Protein AF-A0A1R0W5U1-F1 (afdb_monomer_lite)

Foldseek 3Di:
DDDPVVVVLVVQLVVLQVVCAASPPRHHHPDNHPPVVVVVVVVVLVVLQVVLVVVQAASPPRDDDPDDPNPNCPPCCCPVVAPQEADDDDPDDDWDQVQLRVLCRVVSHYLVRLCVQLVHDSVVVVCVTHVVDDDDPSSLVSSCVVSVHDSCRRRVDPDDD

pLDDT: mean 81.08, std 17.07, range [35.72, 97.88]

Radius of gyration: 20.88 Å; chains: 1; bounding box: 53×35×44 Å

Structure (mmCIF, N/CA/C/O backbone):
data_AF-A0A1R0W5U1-F1
#
_entry.id   AF-A0A1R0W5U1-F1
#
loop_
_atom_site.group_PDB
_atom_site.id
_atom_site.type_symbol
_atom_site.label_atom_id
_atom_site.label_alt_id
_atom_site.label_comp_id
_atom_site.label_asym_id
_atom_site.label_entity_id
_atom_site.label_seq_id
_atom_site.pdbx_PDB_ins_code
_atom_site.Cartn_x
_atom_site.Cartn_y
_atom_site.Cartn_z
_atom_site.occupancy
_atom_site.B_iso_or_equiv
_atom_site.auth_seq_id
_atom_site.auth_comp_id
_atom_site.auth_asym_id
_atom_site.auth_atom_id
_atom_site.pdbx_PDB_model_num
ATOM 1 N N . MET A 1 1 ? 7.989 14.814 -6.443 1.00 46.00 1 MET A N 1
ATOM 2 C CA . MET A 1 1 ? 9.060 14.400 -7.378 1.00 46.00 1 MET A CA 1
ATOM 3 C C . MET A 1 1 ? 9.926 13.331 -6.717 1.00 46.00 1 MET A C 1
ATOM 5 O O . MET A 1 1 ? 10.171 13.433 -5.520 1.00 46.00 1 MET A O 1
ATOM 9 N N . LYS A 1 2 ? 10.309 12.261 -7.431 1.00 51.50 2 LYS A N 1
ATOM 10 C CA . LYS A 1 2 ? 11.316 11.301 -6.930 1.00 51.50 2 LYS A CA 1
ATOM 11 C C . LYS A 1 2 ? 12.699 11.920 -7.146 1.00 51.50 2 LYS A C 1
ATOM 13 O O . LYS A 1 2 ? 12.883 12.565 -8.170 1.00 51.50 2 LYS A O 1
ATOM 18 N N . SER A 1 3 ? 13.629 11.750 -6.204 1.00 75.75 3 SER A N 1
ATOM 19 C CA . SER A 1 3 ? 14.997 12.262 -6.361 1.00 75.75 3 SER A CA 1
ATOM 20 C C . SER A 1 3 ? 15.676 11.629 -7.582 1.00 75.75 3 SER A C 1
ATOM 22 O O . SER A 1 3 ? 15.383 10.479 -7.929 1.00 75.75 3 SER A O 1
ATOM 24 N N . ASN A 1 4 ? 16.585 12.367 -8.223 1.00 81.38 4 ASN A N 1
ATOM 25 C CA . ASN A 1 4 ? 17.344 11.892 -9.387 1.00 81.38 4 ASN A CA 1
ATOM 26 C C . ASN A 1 4 ? 18.082 10.575 -9.088 1.00 81.38 4 ASN A C 1
ATOM 28 O O . ASN A 1 4 ? 18.077 9.655 -9.905 1.00 81.38 4 ASN A O 1
ATOM 32 N N . GLU A 1 5 ? 18.592 10.421 -7.867 1.00 8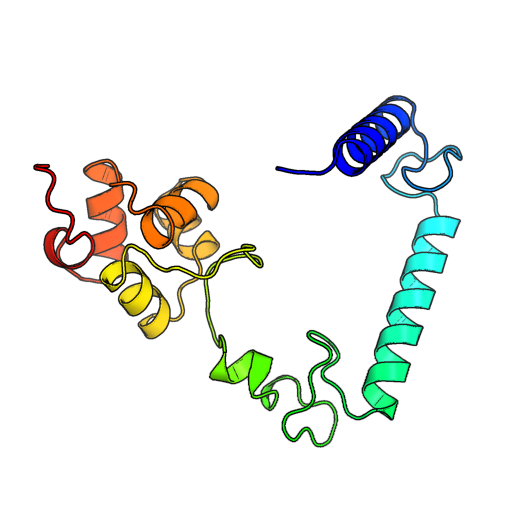1.81 5 GLU A N 1
ATOM 33 C CA . GLU A 1 5 ? 19.235 9.197 -7.379 1.00 81.81 5 GLU A CA 1
ATOM 34 C C . GLU A 1 5 ? 18.284 7.993 -7.331 1.00 81.81 5 GLU A C 1
ATOM 36 O O . GLU A 1 5 ? 18.642 6.885 -7.730 1.00 81.81 5 GLU A O 1
ATOM 41 N N . ALA A 1 6 ? 17.035 8.189 -6.895 1.00 79.88 6 ALA A N 1
ATOM 42 C CA . ALA A 1 6 ? 16.054 7.107 -6.848 1.00 79.88 6 ALA A CA 1
ATOM 43 C C . ALA A 1 6 ? 15.686 6.615 -8.258 1.00 79.88 6 ALA A C 1
ATOM 45 O O . ALA A 1 6 ? 15.414 5.427 -8.460 1.00 79.88 6 ALA A O 1
ATOM 46 N N . ILE A 1 7 ? 15.679 7.524 -9.237 1.00 87.00 7 ILE A N 1
ATOM 47 C CA . ILE A 1 7 ? 15.474 7.193 -10.649 1.00 87.00 7 ILE A CA 1
ATOM 48 C C . ILE A 1 7 ? 16.696 6.438 -11.188 1.00 87.00 7 ILE A C 1
ATOM 50 O O . ILE A 1 7 ? 16.520 5.388 -11.811 1.00 87.00 7 ILE A O 1
ATOM 54 N N . ALA A 1 8 ? 17.911 6.910 -10.896 1.00 92.00 8 ALA A N 1
ATOM 55 C CA . ALA A 1 8 ? 19.160 6.264 -11.300 1.00 92.00 8 ALA A CA 1
ATOM 56 C C . ALA A 1 8 ? 19.269 4.829 -10.755 1.00 92.00 8 ALA A C 1
ATOM 58 O O . ALA A 1 8 ? 19.463 3.887 -11.521 1.00 92.00 8 ALA A O 1
ATOM 59 N N . MET A 1 9 ? 19.008 4.623 -9.461 1.00 92.56 9 MET A N 1
ATOM 60 C CA . MET A 1 9 ? 19.036 3.293 -8.842 1.00 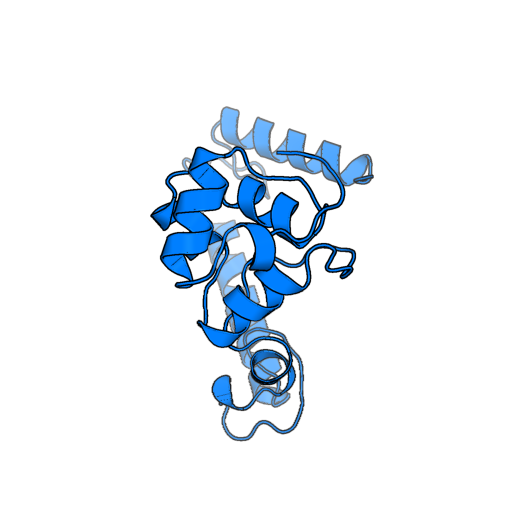92.56 9 MET A CA 1
ATOM 61 C C . MET A 1 9 ? 17.971 2.350 -9.404 1.00 92.56 9 MET A C 1
ATOM 63 O O . MET A 1 9 ? 18.206 1.146 -9.532 1.00 92.56 9 MET A O 1
ATOM 67 N N . LYS A 1 10 ? 16.791 2.871 -9.763 1.00 92.81 10 LYS A N 1
ATOM 68 C CA . LYS A 1 10 ? 15.761 2.068 -10.432 1.00 92.81 10 LYS A CA 1
ATOM 69 C C . LYS A 1 10 ? 16.241 1.607 -11.811 1.00 92.81 10 LYS A C 1
ATOM 71 O O . LYS A 1 10 ? 16.106 0.421 -12.108 1.00 92.81 10 LYS A O 1
ATOM 76 N N . LYS A 1 11 ? 16.808 2.515 -12.616 1.00 95.56 11 LYS A N 1
ATOM 77 C CA . LYS A 1 11 ? 17.365 2.192 -13.940 1.00 95.56 11 LYS A CA 1
ATOM 78 C C . LYS A 1 11 ? 18.499 1.169 -13.830 1.00 95.56 11 LYS A C 1
ATOM 80 O O . LYS A 1 11 ? 18.478 0.181 -14.553 1.00 95.56 11 LYS A O 1
ATOM 85 N N . LEU A 1 12 ? 19.404 1.332 -12.863 1.00 96.31 12 LEU A N 1
ATOM 86 C CA . LEU A 1 12 ? 20.497 0.389 -12.606 1.00 96.31 12 LEU A CA 1
ATOM 87 C C . LEU A 1 12 ? 19.985 -1.026 -12.297 1.00 96.31 12 LEU A C 1
ATOM 89 O O . LEU A 1 12 ? 20.447 -2.000 -12.881 1.00 96.31 12 LEU A O 1
ATOM 93 N N . ARG A 1 13 ? 18.982 -1.160 -11.421 1.00 96.06 13 ARG A N 1
ATOM 94 C CA . ARG A 1 13 ? 18.384 -2.470 -11.103 1.00 96.06 13 ARG A CA 1
ATOM 95 C C . ARG A 1 13 ? 17.693 -3.103 -12.311 1.00 96.06 13 ARG A C 1
ATOM 97 O O . ARG A 1 13 ? 17.726 -4.318 -12.457 1.00 96.06 13 ARG A O 1
ATOM 104 N N . GLN A 1 14 ? 17.056 -2.294 -13.160 1.00 95.62 14 GLN A N 1
ATOM 105 C CA . GLN A 1 14 ? 16.445 -2.771 -14.404 1.00 95.62 14 GLN A CA 1
ATOM 106 C C . GLN A 1 14 ? 17.498 -3.241 -15.411 1.00 95.62 14 GLN A C 1
ATOM 108 O O . GLN A 1 14 ? 17.290 -4.272 -16.039 1.00 95.62 14 GLN A O 1
ATOM 113 N N . TYR A 1 15 ? 18.613 -2.518 -15.537 1.00 96.69 15 TYR A N 1
ATOM 114 C CA . TYR A 1 15 ? 19.745 -2.916 -16.370 1.00 96.69 15 TYR A CA 1
ATOM 115 C C . TYR A 1 15 ? 20.328 -4.257 -15.913 1.00 96.69 15 TYR A C 1
ATOM 117 O O . TYR A 1 15 ? 20.392 -5.185 -16.709 1.00 96.69 15 TYR A O 1
ATOM 125 N N . ARG A 1 16 ? 20.645 -4.401 -14.621 1.00 97.00 16 ARG A N 1
ATOM 126 C CA . ARG A 1 16 ? 21.185 -5.648 -14.048 1.00 97.00 16 ARG A CA 1
ATOM 127 C C . ARG A 1 16 ? 20.288 -6.848 -14.343 1.00 97.00 16 ARG A C 1
ATOM 129 O O . ARG A 1 16 ? 20.730 -7.857 -14.871 1.00 97.00 16 ARG A O 1
ATOM 136 N N . ARG A 1 17 ? 18.978 -6.687 -14.142 1.00 94.19 17 ARG A N 1
ATOM 137 C CA . ARG A 1 17 ? 17.996 -7.726 -14.478 1.00 94.19 17 ARG A CA 1
ATOM 138 C C . ARG A 1 17 ? 17.992 -8.139 -15.950 1.00 94.19 17 ARG A C 1
ATOM 140 O O . ARG A 1 17 ? 17.717 -9.296 -16.229 1.00 94.19 17 ARG A O 1
ATOM 147 N N . LYS A 1 18 ? 18.202 -7.201 -16.880 1.00 96.06 18 LYS A N 1
ATOM 148 C CA . LYS A 1 18 ? 18.255 -7.512 -18.319 1.00 96.06 18 LYS A CA 1
ATOM 149 C C . LYS A 1 18 ? 19.505 -8.311 -18.692 1.00 96.06 18 LYS A C 1
ATOM 151 O O . LYS A 1 18 ? 19.477 -8.995 -19.702 1.00 96.06 18 LYS A O 1
ATOM 156 N N . ASN A 1 19 ? 20.554 -8.224 -17.879 1.00 96.50 19 ASN A N 1
ATOM 157 C CA . ASN A 1 19 ? 21.825 -8.915 -18.075 1.00 96.50 19 ASN A CA 1
ATOM 158 C C . ASN A 1 19 ? 21.965 -10.158 -17.175 1.00 96.50 19 ASN A C 1
ATOM 160 O O . ASN A 1 19 ? 23.073 -10.636 -16.972 1.00 96.50 19 ASN A O 1
ATOM 164 N N . SER A 1 20 ? 20.861 -10.668 -16.612 1.00 96.44 20 SER A N 1
ATOM 165 C CA . SER A 1 20 ? 20.873 -11.802 -15.671 1.00 96.44 20 SER A CA 1
ATOM 166 C C . SER A 1 20 ? 21.796 -11.579 -14.465 1.00 96.44 20 SER A C 1
ATOM 168 O O . SER A 1 20 ? 22.513 -12.472 -14.019 1.00 96.44 20 SER A O 1
ATOM 170 N N . GLU A 1 21 ? 21.778 -10.361 -13.923 1.00 97.81 21 GLU A N 1
ATOM 171 C CA . GLU A 1 21 ? 22.555 -9.963 -12.754 1.00 97.81 21 GLU A CA 1
ATOM 172 C C . GLU A 1 21 ? 21.652 -9.624 -11.558 1.00 97.81 21 GLU A C 1
ATOM 174 O O . GLU A 1 21 ? 20.572 -9.029 -11.670 1.00 97.81 21 GLU A O 1
ATOM 179 N N . CYS A 1 22 ? 22.159 -9.908 -10.361 1.00 97.56 22 CYS A N 1
ATOM 180 C CA . CYS A 1 22 ? 21.552 -9.564 -9.087 1.00 97.56 22 CYS A CA 1
ATOM 181 C C . CYS A 1 22 ? 21.352 -8.049 -8.971 1.00 97.56 22 CYS A C 1
ATOM 183 O O . CYS A 1 22 ? 22.304 -7.264 -9.014 1.00 97.56 22 CYS A O 1
ATOM 185 N N . ALA A 1 23 ? 20.119 -7.621 -8.692 1.00 96.44 23 ALA A N 1
ATOM 186 C CA . ALA A 1 23 ? 19.773 -6.207 -8.581 1.00 96.44 23 ALA A CA 1
ATOM 187 C C . ALA A 1 23 ? 20.562 -5.464 -7.482 1.00 96.44 23 ALA A C 1
ATOM 189 O O . ALA A 1 23 ? 20.691 -4.237 -7.538 1.00 96.44 23 ALA A O 1
ATOM 190 N N . GLN A 1 24 ? 21.104 -6.183 -6.495 1.00 95.25 24 GLN A N 1
ATOM 191 C CA . GLN A 1 24 ? 21.840 -5.612 -5.370 1.00 95.25 24 GLN A CA 1
ATOM 192 C C . GLN A 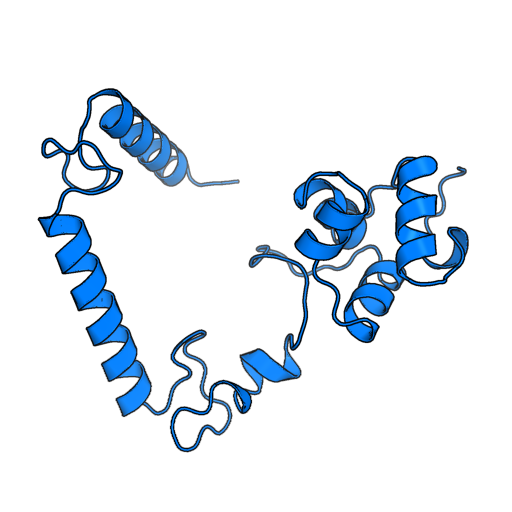1 24 ? 23.356 -5.580 -5.593 1.00 95.25 24 GLN A C 1
ATOM 194 O O . GLN A 1 24 ? 23.946 -4.505 -5.484 1.00 95.25 24 GLN A O 1
ATOM 199 N N . CYS A 1 25 ? 23.972 -6.708 -5.950 1.00 96.50 25 CYS A N 1
ATOM 200 C CA . CYS A 1 25 ? 25.433 -6.841 -6.023 1.00 96.50 25 CYS A CA 1
ATOM 201 C C . CYS A 1 25 ? 26.005 -7.068 -7.432 1.00 96.50 25 CYS A C 1
ATOM 203 O O . CYS A 1 25 ? 27.216 -7.176 -7.547 1.00 96.50 25 CYS A O 1
ATOM 205 N N . ALA A 1 26 ? 25.170 -7.141 -8.476 1.00 96.69 26 ALA A N 1
ATOM 206 C CA . ALA A 1 26 ? 25.562 -7.410 -9.868 1.00 96.69 26 ALA A CA 1
ATOM 207 C C . ALA A 1 26 ? 26.177 -8.798 -10.164 1.00 96.69 26 ALA A C 1
ATOM 209 O O . ALA A 1 26 ? 26.555 -9.056 -11.297 1.00 96.69 26 ALA A O 1
ATOM 210 N N . LYS A 1 27 ? 26.239 -9.724 -9.195 1.00 97.12 27 LYS A N 1
ATOM 211 C CA . LYS A 1 27 ? 26.618 -11.127 -9.466 1.00 97.12 27 LYS A CA 1
ATOM 212 C C . LYS A 1 27 ? 25.607 -11.811 -10.406 1.00 97.12 27 LYS A C 1
ATOM 214 O O . LYS A 1 27 ? 24.427 -11.462 -10.313 1.00 97.12 27 LYS A O 1
ATOM 219 N N . PRO A 1 28 ? 26.008 -12.819 -11.204 1.00 97.50 28 PRO A N 1
ATOM 220 C CA . PRO A 1 28 ? 25.083 -13.617 -12.010 1.00 97.50 28 PRO A CA 1
ATOM 221 C C . PRO A 1 28 ? 23.917 -14.167 -11.179 1.00 97.50 28 PRO A C 1
ATOM 223 O O . PRO A 1 28 ? 24.101 -14.623 -10.046 1.00 97.50 28 PRO A O 1
ATOM 226 N N . SER A 1 29 ? 22.702 -14.044 -11.704 1.00 95.69 29 SER A N 1
ATOM 227 C CA . SER A 1 29 ? 21.467 -14.443 -11.037 1.00 95.69 29 SER A CA 1
ATOM 228 C C . SER A 1 29 ? 20.318 -14.527 -12.035 1.00 95.69 29 SER A C 1
ATOM 230 O O . SER A 1 29 ? 19.943 -13.525 -12.641 1.00 95.69 29 SER A O 1
ATOM 232 N N . ASP A 1 30 ? 19.662 -15.684 -12.085 1.00 92.06 30 ASP A N 1
ATOM 233 C CA . ASP A 1 30 ? 18.462 -15.897 -12.910 1.00 92.06 30 ASP A CA 1
ATOM 234 C C . ASP A 1 30 ? 17.202 -15.266 -12.293 1.00 92.06 30 ASP A C 1
ATOM 236 O O . ASP A 1 30 ? 16.140 -15.184 -12.911 1.00 92.06 30 ASP A O 1
ATOM 240 N N . THR A 1 31 ? 17.307 -14.788 -11.049 1.00 92.69 31 THR A N 1
ATOM 241 C CA . THR A 1 31 ? 16.227 -14.108 -10.326 1.00 92.69 31 THR A CA 1
ATOM 242 C C . THR A 1 31 ? 16.619 -12.682 -9.926 1.00 92.69 31 THR A C 1
ATOM 244 O O . THR A 1 31 ? 17.723 -12.208 -10.194 1.00 92.69 31 THR A O 1
ATOM 247 N N . TYR A 1 32 ? 15.711 -11.958 -9.259 1.00 94.50 32 TYR A N 1
ATOM 248 C CA . TYR A 1 32 ? 15.931 -10.560 -8.868 1.00 94.50 32 TYR A CA 1
ATOM 249 C C . TYR A 1 32 ? 17.141 -10.347 -7.936 1.00 94.50 32 TYR A C 1
ATOM 251 O O . TYR A 1 32 ? 17.796 -9.304 -8.012 1.00 94.50 32 TYR A O 1
ATOM 259 N N . LEU A 1 33 ? 17.433 -11.305 -7.053 1.00 95.69 33 LEU A N 1
ATOM 260 C CA . LEU A 1 33 ? 18.585 -11.292 -6.150 1.00 95.69 33 LEU A CA 1
ATOM 261 C C . LEU A 1 33 ? 19.303 -12.635 -6.249 1.00 95.69 33 LEU A C 1
ATOM 263 O O . LEU A 1 33 ? 18.647 -13.670 -6.263 1.00 95.69 33 LEU A O 1
ATOM 267 N N . CYS A 1 34 ? 20.636 -12.627 -6.229 1.00 96.88 34 CYS A N 1
ATOM 268 C CA . CYS A 1 34 ? 21.383 -13.871 -6.076 1.00 96.88 34 CYS A CA 1
ATOM 269 C C . CYS A 1 34 ? 21.089 -14.514 -4.710 1.00 96.88 34 CYS A C 1
ATOM 271 O O . CYS A 1 34 ? 20.667 -13.827 -3.771 1.00 96.88 34 CYS A O 1
ATOM 273 N N . LYS A 1 35 ? 21.377 -15.817 -4.595 1.00 96.25 35 LYS A N 1
ATOM 274 C CA . LYS A 1 35 ? 21.169 -16.620 -3.380 1.00 96.25 35 LYS A CA 1
ATOM 275 C C . LYS A 1 35 ? 21.689 -15.919 -2.117 1.00 96.25 35 LYS A C 1
ATOM 277 O O . LYS A 1 35 ? 20.899 -15.629 -1.227 1.00 96.25 35 LYS A O 1
ATOM 282 N N . GLU A 1 36 ? 22.956 -15.502 -2.113 1.00 96.75 36 GLU A N 1
ATOM 283 C CA . GLU A 1 36 ? 23.582 -14.810 -0.973 1.00 96.75 36 GLU A CA 1
ATOM 284 C C . GLU A 1 36 ? 22.871 -13.500 -0.579 1.00 96.75 36 GLU A C 1
ATOM 286 O O . GLU A 1 36 ? 22.707 -13.188 0.599 1.00 96.75 36 GLU A O 1
ATOM 291 N N . CYS A 1 37 ? 22.461 -12.681 -1.559 1.00 96.75 37 CYS A N 1
ATOM 292 C CA . CYS A 1 37 ? 21.765 -11.423 -1.268 1.00 96.75 37 CYS A CA 1
ATOM 293 C C . CYS A 1 37 ? 20.357 -11.671 -0.728 1.00 96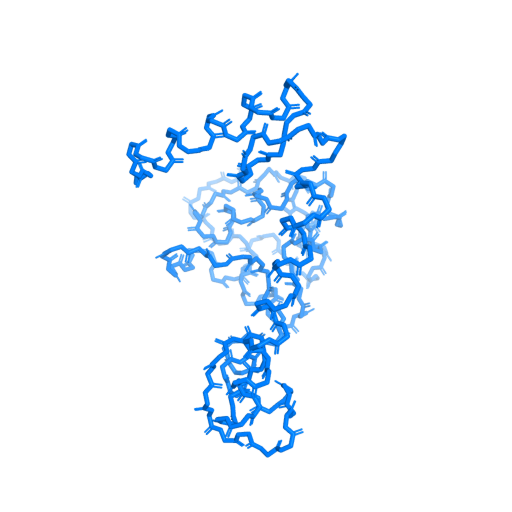.75 37 CYS A C 1
ATOM 295 O O . CYS A 1 37 ? 19.857 -10.861 0.055 1.00 96.75 37 CYS A O 1
ATOM 297 N N . ASN A 1 38 ? 19.716 -12.758 -1.156 1.00 95.06 38 ASN A N 1
ATOM 298 C CA . ASN A 1 38 ? 18.416 -13.158 -0.648 1.00 95.06 38 ASN A CA 1
ATOM 299 C C . ASN A 1 38 ? 18.520 -13.695 0.788 1.00 95.06 38 ASN A C 1
ATOM 301 O O . ASN A 1 38 ? 17.779 -13.239 1.654 1.00 95.06 38 ASN A O 1
ATOM 305 N N . GLU A 1 39 ? 19.496 -14.563 1.062 1.00 95.69 39 GLU A N 1
ATOM 306 C CA . GLU A 1 39 ? 19.791 -15.091 2.403 1.00 95.69 39 GLU A CA 1
ATOM 307 C C . GLU A 1 39 ? 20.102 -13.961 3.388 1.00 95.69 39 GLU A C 1
ATOM 309 O O . GLU A 1 39 ? 19.414 -13.815 4.396 1.00 95.69 39 GLU A O 1
ATOM 314 N N . ARG A 1 40 ? 21.024 -13.055 3.033 1.00 95.44 40 ARG A N 1
ATOM 315 C CA . ARG A 1 40 ? 21.346 -11.872 3.852 1.00 95.44 40 ARG A CA 1
ATOM 316 C C . ARG A 1 40 ? 20.119 -11.009 4.137 1.00 95.44 40 ARG A C 1
ATOM 318 O O . ARG A 1 40 ? 19.993 -10.405 5.201 1.00 95.44 40 ARG A O 1
ATOM 325 N N . ARG A 1 41 ? 19.211 -10.887 3.167 1.00 92.19 41 ARG A N 1
ATOM 326 C CA . ARG A 1 41 ? 17.972 -10.129 3.350 1.00 92.19 41 ARG A CA 1
ATOM 327 C C . ARG A 1 41 ? 17.029 -10.831 4.328 1.00 92.19 41 ARG A C 1
ATOM 329 O O . ARG A 1 41 ? 16.428 -10.130 5.140 1.00 92.19 41 ARG A O 1
ATOM 336 N N . GLY A 1 42 ? 16.951 -12.159 4.275 1.00 90.12 42 GLY A N 1
ATOM 337 C CA . GLY A 1 42 ? 16.229 -12.984 5.243 1.00 90.12 42 GLY A CA 1
ATOM 338 C C . GLY A 1 42 ? 16.806 -12.867 6.656 1.00 90.12 42 GLY A C 1
ATOM 339 O O . GLY A 1 42 ? 16.066 -12.599 7.596 1.00 90.12 42 GLY A O 1
ATOM 340 N N . GLU A 1 43 ? 18.129 -12.933 6.817 1.00 93.56 43 GLU A N 1
ATOM 341 C CA . GLU A 1 43 ? 18.796 -12.729 8.115 1.00 93.56 43 GLU A CA 1
ATOM 342 C C . GLU A 1 43 ? 18.486 -11.351 8.719 1.00 93.56 43 GLU A C 1
ATOM 344 O O . GLU A 1 43 ? 18.202 -11.220 9.911 1.00 93.56 43 GLU A O 1
ATOM 349 N N . LEU A 1 44 ? 18.497 -10.298 7.893 1.00 90.38 44 LEU A N 1
ATOM 350 C CA . LEU A 1 44 ? 18.132 -8.946 8.323 1.00 90.38 44 LEU A CA 1
ATOM 351 C C . LEU A 1 44 ? 16.654 -8.830 8.715 1.00 90.38 44 LEU A C 1
ATOM 353 O O . LEU A 1 44 ? 16.314 -8.005 9.569 1.00 90.38 44 LEU A O 1
ATOM 357 N N . GLU A 1 45 ? 15.778 -9.607 8.084 1.00 86.25 45 GLU A N 1
ATOM 358 C CA . GLU A 1 45 ? 14.360 -9.685 8.425 1.00 86.25 45 GLU A CA 1
ATOM 359 C C . GLU A 1 45 ? 14.166 -10.376 9.776 1.00 86.25 45 GLU A C 1
ATOM 361 O O . GLU A 1 45 ? 13.610 -9.752 10.679 1.00 86.25 45 GLU A O 1
ATOM 366 N N . LEU A 1 46 ? 14.763 -11.553 9.973 1.00 87.44 46 LEU A N 1
ATOM 367 C CA . LEU A 1 46 ? 14.765 -12.270 11.253 1.00 87.44 46 LEU A CA 1
ATOM 368 C C . LEU A 1 46 ? 15.340 -11.413 12.389 1.00 87.44 46 LEU A C 1
ATOM 370 O O . LEU A 1 46 ? 14.749 -11.297 13.463 1.00 87.44 46 LEU A O 1
ATOM 374 N N . LYS A 1 47 ? 16.461 -10.721 12.147 1.00 92.31 47 LYS A N 1
ATOM 375 C CA . LYS A 1 47 ? 17.063 -9.805 13.127 1.00 92.31 47 LYS A CA 1
ATOM 376 C C . LYS A 1 47 ? 16.134 -8.642 13.467 1.00 92.31 47 LYS A C 1
ATOM 378 O O . LYS A 1 47 ? 16.047 -8.234 14.628 1.00 92.31 47 LYS A O 1
ATOM 383 N N . ARG A 1 48 ? 15.439 -8.085 12.472 1.00 85.50 48 ARG A N 1
ATOM 384 C CA . ARG A 1 48 ? 14.460 -7.009 12.676 1.00 85.50 48 ARG A CA 1
ATOM 385 C C . ARG A 1 48 ? 13.266 -7.501 13.483 1.00 85.50 48 ARG A C 1
ATOM 387 O O . ARG A 1 48 ? 12.813 -6.764 14.354 1.00 85.50 48 ARG A O 1
ATOM 394 N N . GLU A 1 49 ? 12.766 -8.695 13.196 1.00 84.81 49 GLU A N 1
ATOM 395 C CA . GLU A 1 49 ? 11.678 -9.318 13.946 1.00 84.81 49 GLU A CA 1
ATOM 396 C C . GLU A 1 49 ? 12.093 -9.552 15.391 1.00 84.81 49 GLU A C 1
ATOM 398 O O . GLU A 1 49 ? 11.474 -8.979 16.278 1.00 84.81 49 GLU A O 1
ATOM 403 N N . SER A 1 50 ? 13.210 -10.239 15.629 1.00 86.56 50 SER A N 1
ATOM 404 C CA . SER A 1 50 ? 13.756 -10.460 16.973 1.00 86.56 50 SER A CA 1
ATOM 405 C C . SER A 1 50 ? 13.951 -9.148 17.745 1.00 86.56 50 SER A C 1
ATOM 407 O O . SER A 1 50 ? 13.498 -9.009 18.879 1.00 86.56 50 SER A O 1
ATOM 409 N N . THR A 1 51 ? 14.520 -8.119 17.106 1.00 85.56 51 THR A N 1
ATOM 410 C CA . THR A 1 51 ? 14.675 -6.793 17.730 1.00 85.56 51 THR A CA 1
ATOM 411 C C . THR A 1 51 ? 13.326 -6.176 18.103 1.00 85.56 51 THR A C 1
ATOM 413 O O . THR A 1 51 ? 13.212 -5.521 19.138 1.00 85.56 51 THR A O 1
ATOM 416 N N . ARG A 1 52 ? 12.303 -6.341 17.257 1.00 84.19 52 ARG A N 1
ATOM 417 C CA . ARG A 1 52 ? 10.953 -5.834 17.523 1.00 84.19 52 ARG A CA 1
ATOM 418 C C . ARG A 1 52 ? 10.300 -6.598 18.668 1.00 84.19 52 ARG A C 1
ATOM 420 O O . ARG A 1 52 ? 9.778 -5.937 19.554 1.00 84.19 52 ARG A O 1
ATOM 427 N N . LEU A 1 53 ? 10.416 -7.925 18.702 1.00 81.06 53 LEU A N 1
ATOM 428 C CA . LEU A 1 53 ? 9.933 -8.769 19.800 1.00 81.06 53 LEU A CA 1
ATOM 429 C C . LEU A 1 53 ? 10.538 -8.353 21.137 1.00 81.06 53 LEU A C 1
ATOM 431 O O . LEU A 1 53 ? 9.808 -8.040 22.073 1.00 81.06 53 LEU A O 1
ATOM 435 N N . ASN A 1 54 ? 11.865 -8.232 21.186 1.00 83.50 54 ASN A N 1
ATOM 436 C CA . ASN A 1 54 ? 12.590 -7.835 22.393 1.00 83.50 54 ASN A CA 1
ATOM 437 C C . ASN A 1 54 ? 12.181 -6.442 22.889 1.00 83.50 54 ASN A C 1
ATOM 439 O O . ASN A 1 54 ? 12.177 -6.175 24.085 1.00 83.50 54 ASN A O 1
ATOM 443 N N . LYS A 1 55 ? 11.811 -5.546 21.968 1.00 80.19 55 LYS A N 1
ATOM 444 C CA . LYS A 1 55 ? 11.330 -4.192 22.275 1.00 80.19 55 LYS A CA 1
ATOM 445 C C . LYS A 1 55 ? 9.804 -4.101 22.404 1.00 80.19 55 LYS A C 1
ATOM 447 O O . LYS A 1 55 ? 9.279 -2.990 22.444 1.00 80.19 55 LYS A O 1
ATOM 452 N N . ARG A 1 56 ? 9.093 -5.237 22.414 1.00 75.94 56 ARG A N 1
ATOM 453 C CA . ARG A 1 56 ? 7.619 -5.333 22.439 1.00 75.94 56 ARG A CA 1
ATOM 454 C C . ARG A 1 56 ? 6.931 -4.478 21.361 1.00 75.94 56 ARG A C 1
ATOM 456 O O . ARG A 1 56 ? 5.874 -3.890 21.561 1.00 75.94 56 ARG A O 1
ATOM 463 N N . LEU A 1 57 ? 7.553 -4.381 20.188 1.00 74.94 57 LEU A N 1
ATOM 464 C CA . LEU A 1 57 ? 7.050 -3.644 19.030 1.00 74.94 57 LEU A CA 1
ATOM 465 C C . LEU A 1 57 ? 6.295 -4.573 18.081 1.00 74.94 57 LEU A C 1
ATOM 467 O O . LEU A 1 57 ? 6.679 -5.720 17.873 1.00 74.94 57 LEU A O 1
ATOM 471 N N . CYS A 1 58 ? 5.315 -4.021 17.365 1.00 77.19 58 CYS A N 1
ATOM 472 C CA . CYS A 1 58 ? 4.656 -4.734 16.273 1.00 77.19 58 CYS A CA 1
ATOM 473 C C . CYS A 1 58 ? 5.658 -5.204 15.204 1.00 77.19 58 CYS A C 1
ATOM 475 O O . CYS A 1 58 ? 6.299 -4.374 14.547 1.00 77.19 58 CYS A O 1
ATOM 477 N N . ILE A 1 59 ? 5.706 -6.512 14.927 1.00 76.81 59 ILE A N 1
ATOM 478 C CA . ILE A 1 59 ? 6.560 -7.098 13.876 1.00 76.81 59 ILE A CA 1
ATOM 479 C C . ILE A 1 59 ? 6.279 -6.535 12.476 1.00 76.81 59 ILE A C 1
ATOM 481 O O . ILE A 1 59 ? 7.182 -6.497 11.646 1.00 76.81 59 ILE A O 1
ATOM 485 N N . ARG A 1 60 ? 5.076 -6.000 12.211 1.00 75.00 60 ARG A N 1
ATOM 486 C CA . ARG A 1 60 ? 4.714 -5.407 10.910 1.00 75.00 60 ARG A CA 1
ATOM 487 C C . ARG A 1 60 ? 5.083 -3.930 10.807 1.00 75.00 60 ARG A C 1
ATOM 489 O O . ARG A 1 60 ? 5.827 -3.538 9.908 1.00 75.00 60 ARG A O 1
ATOM 496 N N . CYS A 1 61 ? 4.540 -3.093 11.691 1.00 75.00 61 CYS A N 1
ATOM 497 C CA . CYS A 1 61 ? 4.649 -1.635 11.567 1.00 75.00 61 CYS A CA 1
ATOM 498 C C . CYS A 1 61 ? 5.732 -1.006 12.456 1.00 75.00 61 CYS A C 1
ATOM 500 O O . CYS A 1 61 ? 6.088 0.147 12.222 1.00 75.00 61 CYS A O 1
ATOM 502 N N . GLY A 1 62 ? 6.271 -1.740 13.438 1.00 75.00 62 GLY A N 1
ATOM 503 C CA . GLY A 1 62 ? 7.286 -1.258 14.378 1.00 75.00 62 GLY A CA 1
ATOM 504 C C . GLY A 1 62 ? 6.784 -0.268 15.436 1.00 75.00 62 GLY A C 1
ATOM 505 O O . GLY A 1 62 ? 7.608 0.295 16.145 1.00 75.00 62 GLY A O 1
ATOM 506 N N . LYS A 1 63 ? 5.469 -0.026 15.538 1.00 72.31 63 LYS A N 1
ATOM 507 C CA . LYS A 1 63 ? 4.882 0.858 16.558 1.00 72.31 63 LYS A CA 1
ATOM 508 C C . LYS A 1 63 ? 4.545 0.089 17.839 1.00 72.31 63 LYS A C 1
ATOM 510 O O . LYS A 1 63 ? 4.223 -1.100 17.775 1.00 72.31 63 LYS A O 1
ATOM 515 N N . HIS A 1 64 ? 4.567 0.807 18.960 1.00 62.22 64 HIS A N 1
ATOM 516 C CA . HIS A 1 64 ? 4.239 0.325 20.302 1.00 62.22 64 HIS A CA 1
ATOM 517 C C . HIS A 1 64 ? 3.043 1.099 20.862 1.00 62.22 64 HIS A C 1
ATOM 519 O O . HIS A 1 64 ? 3.222 2.256 21.236 1.00 62.22 64 HIS A O 1
ATOM 525 N N . PRO A 1 65 ? 1.830 0.528 20.893 1.00 57.69 65 PRO A N 1
ATOM 526 C CA . PRO A 1 65 ? 0.728 1.199 21.584 1.00 57.69 65 PRO A CA 1
ATOM 527 C C . PRO A 1 65 ? 0.443 0.620 22.972 1.00 57.69 65 PRO A C 1
ATOM 529 O O . PRO A 1 65 ? 0.169 1.395 23.875 1.00 57.69 65 PRO A O 1
ATOM 532 N N . SER A 1 66 ? 0.559 -0.702 23.143 1.00 59.53 66 SER A N 1
ATOM 533 C CA . SER A 1 66 ? 0.274 -1.442 24.391 1.00 59.53 66 SER A CA 1
ATOM 534 C C . SER A 1 66 ? 0.303 -2.966 24.136 1.00 59.53 66 SER A C 1
ATOM 536 O O . SER A 1 66 ? -0.588 -3.689 24.565 1.00 59.53 66 SER A O 1
ATOM 538 N N . MET A 1 67 ? 1.271 -3.476 23.359 1.00 61.56 67 MET A N 1
ATOM 539 C CA . MET A 1 67 ? 1.305 -4.911 23.027 1.00 61.56 67 MET A CA 1
ATOM 540 C C . MET A 1 67 ? 1.780 -5.768 24.207 1.00 61.56 67 MET A C 1
ATOM 542 O O . MET A 1 67 ? 2.884 -5.558 24.713 1.00 61.56 67 MET A O 1
ATOM 546 N N . GLN A 1 68 ? 0.990 -6.783 24.556 1.00 57.53 68 GLN A N 1
ATOM 547 C CA . GLN A 1 68 ? 1.452 -7.995 25.235 1.00 57.53 68 GLN A CA 1
ATOM 548 C C . GLN A 1 68 ? 1.576 -9.121 24.185 1.00 57.53 68 GLN A C 1
ATOM 550 O O . GLN A 1 68 ? 0.881 -9.103 23.172 1.00 57.53 68 GLN A O 1
ATOM 555 N N . ASP A 1 69 ? 2.571 -9.997 24.346 1.00 55.72 69 ASP A N 1
ATOM 556 C CA . ASP A 1 69 ? 2.777 -11.247 23.590 1.00 55.72 69 ASP A CA 1
ATOM 557 C C . ASP A 1 69 ? 2.594 -11.213 22.068 1.00 55.72 69 ASP A C 1
ATOM 559 O O . ASP A 1 69 ? 2.014 -12.101 21.449 1.00 55.72 69 ASP A O 1
ATOM 563 N N . ASN A 1 70 ? 3.207 -10.214 21.424 1.00 54.75 70 ASN A N 1
ATOM 564 C CA . ASN A 1 70 ? 3.376 -10.180 19.969 1.00 54.75 70 ASN A CA 1
ATOM 565 C C . ASN A 1 70 ? 2.053 -10.173 19.174 1.00 54.75 70 ASN A C 1
ATOM 567 O O . ASN A 1 70 ? 2.002 -10.442 17.966 1.00 54.75 70 ASN A O 1
ATOM 571 N N . GLU A 1 71 ? 0.975 -9.809 19.858 1.00 61.00 71 GLU A N 1
ATOM 572 C CA . GLU A 1 71 ? -0.376 -9.787 19.345 1.00 61.00 71 GLU A CA 1
ATOM 573 C C . GLU A 1 71 ? -0.540 -8.604 18.394 1.00 61.00 71 GLU A C 1
ATOM 575 O O . GLU A 1 71 ? -0.936 -7.493 18.743 1.00 61.00 71 GLU A O 1
ATOM 580 N N . ARG A 1 72 ? -0.201 -8.835 17.121 1.00 57.47 72 ARG A N 1
ATOM 581 C CA . ARG A 1 72 ? -0.334 -7.851 16.036 1.00 57.47 72 ARG A CA 1
ATOM 582 C C . ARG A 1 72 ? -1.734 -7.232 15.973 1.00 57.47 72 ARG A C 1
ATOM 584 O O . ARG A 1 72 ? -1.852 -6.066 15.589 1.00 57.47 72 ARG A O 1
ATOM 591 N N . HIS A 1 73 ? -2.740 -8.014 16.353 1.00 59.59 73 HIS A N 1
ATOM 592 C CA . HIS A 1 73 ? -4.144 -7.638 16.457 1.00 59.59 73 HIS A CA 1
ATOM 593 C C . HIS A 1 73 ? -4.466 -6.778 17.688 1.00 59.59 73 HIS A C 1
ATOM 595 O O . HIS A 1 73 ? -5.634 -6.514 17.905 1.00 59.59 73 HIS A O 1
ATOM 601 N N . LEU A 1 74 ? -3.490 -6.353 18.494 1.00 56.88 74 LEU A N 1
ATOM 602 C CA . LEU A 1 74 ? -3.645 -5.346 19.555 1.00 56.88 74 LEU A CA 1
ATOM 603 C C . LEU A 1 74 ? -2.917 -4.039 19.222 1.00 56.88 74 LEU A C 1
ATOM 605 O O . LEU A 1 74 ? -2.972 -3.057 19.962 1.00 56.88 74 LEU A O 1
ATOM 609 N N . CYS A 1 75 ? -2.205 -3.984 18.093 1.00 64.50 75 CYS A N 1
ATOM 610 C CA . CYS A 1 75 ? -1.527 -2.765 17.686 1.00 64.50 75 CYS A CA 1
ATOM 611 C C . CYS A 1 75 ? -2.567 -1.685 17.366 1.00 64.50 75 CYS A C 1
ATOM 613 O O . CYS A 1 75 ? -3.059 -1.662 16.248 1.00 64.50 75 CYS A O 1
ATOM 615 N N . TYR A 1 76 ? -2.824 -0.721 18.252 1.00 54.03 76 TYR A N 1
ATOM 616 C CA . TYR A 1 76 ? -3.618 0.488 17.957 1.00 54.03 76 TYR A CA 1
ATOM 617 C C . TYR A 1 76 ? -3.269 1.115 16.594 1.00 54.03 76 TYR A C 1
ATOM 619 O O . TYR A 1 76 ? -4.134 1.556 15.849 1.00 54.03 76 TYR A O 1
ATOM 627 N N . ALA A 1 77 ? -1.997 1.088 16.189 1.00 58.22 77 ALA A N 1
ATOM 628 C CA . ALA A 1 77 ? -1.595 1.605 14.889 1.00 58.22 77 ALA A CA 1
ATOM 629 C C . ALA A 1 77 ? -1.884 0.694 13.679 1.00 58.22 77 ALA A C 1
ATOM 631 O O . ALA A 1 77 ? -1.909 1.193 12.558 1.00 58.22 77 ALA A O 1
ATOM 632 N N . CYS A 1 78 ? -2.044 -0.619 13.860 1.00 62.97 78 CYS A N 1
ATOM 633 C CA . CYS A 1 78 ? -2.523 -1.520 12.803 1.00 62.97 78 CYS A CA 1
ATOM 634 C C . CYS A 1 78 ? -4.030 -1.797 12.888 1.00 62.97 78 CYS A C 1
ATOM 636 O O . CYS A 1 78 ? -4.590 -2.169 11.869 1.00 62.97 78 CYS A O 1
ATOM 638 N N . ASN A 1 79 ? -4.656 -1.582 14.046 1.00 53.41 79 ASN A N 1
ATOM 639 C CA . ASN A 1 79 ? -6.077 -1.798 14.308 1.00 53.41 79 ASN A CA 1
ATOM 640 C C . ASN A 1 79 ? -6.914 -0.531 14.192 1.00 53.41 79 ASN A C 1
ATOM 642 O O . ASN A 1 79 ? -7.884 -0.532 13.457 1.00 53.41 79 ASN A O 1
ATOM 646 N N . ASN A 1 80 ? -6.550 0.540 14.904 1.00 48.94 80 ASN A N 1
ATOM 647 C CA . ASN A 1 80 ? -7.337 1.778 14.940 1.00 48.94 80 ASN A CA 1
ATOM 648 C C . ASN A 1 80 ? -6.938 2.759 13.861 1.00 48.94 80 ASN A C 1
ATOM 650 O O . ASN A 1 80 ? -7.717 3.646 13.536 1.00 48.94 80 ASN A O 1
ATOM 654 N N . ILE A 1 81 ? -5.742 2.607 13.290 1.00 48.34 81 ILE A N 1
ATOM 655 C CA . ILE A 1 81 ? -5.447 3.375 12.095 1.00 48.34 81 ILE A CA 1
ATOM 656 C C . ILE A 1 81 ? -6.133 2.691 10.906 1.00 48.34 81 ILE A C 1
ATOM 658 O O . ILE A 1 81 ? -6.881 3.403 10.268 1.00 48.34 81 ILE A O 1
ATOM 662 N N . TYR A 1 82 ? -6.036 1.365 10.661 1.00 49.25 82 TYR A N 1
ATOM 663 C CA . TYR A 1 82 ? -6.713 0.724 9.506 1.00 49.25 82 TYR A CA 1
ATOM 664 C C . TYR A 1 82 ? -6.984 -0.794 9.654 1.00 49.25 82 TYR A C 1
ATOM 666 O O . TYR A 1 82 ? -6.123 -1.584 9.249 1.00 49.25 82 TYR A O 1
ATOM 674 N N . PRO A 1 83 ? -8.171 -1.241 10.118 1.00 44.19 83 PRO A N 1
ATOM 675 C CA . PRO A 1 83 ? -8.489 -2.669 10.159 1.00 44.19 83 PRO A CA 1
ATOM 676 C C . PRO A 1 83 ? -8.714 -3.250 8.752 1.00 44.19 83 PRO A C 1
ATOM 678 O O . PRO A 1 83 ? -8.443 -4.426 8.546 1.00 44.19 83 PRO A O 1
ATOM 681 N N . ASN A 1 84 ? -9.104 -2.428 7.764 1.00 49.00 84 ASN A N 1
ATOM 682 C CA . ASN A 1 84 ? -9.433 -2.880 6.407 1.00 49.00 84 ASN A CA 1
ATOM 683 C C . ASN A 1 84 ? -9.218 -1.821 5.296 1.00 49.00 84 ASN A C 1
ATOM 685 O O . ASN A 1 84 ? -10.009 -1.766 4.358 1.00 49.00 84 ASN A O 1
ATOM 689 N N . LEU A 1 85 ? -8.183 -0.963 5.338 1.00 49.59 85 LEU A N 1
ATOM 690 C CA . LEU A 1 85 ? -8.048 -0.002 4.230 1.00 49.59 85 LEU A CA 1
ATOM 691 C C . LEU A 1 85 ? -7.575 -0.645 2.910 1.00 49.59 85 LEU A C 1
ATOM 693 O O . LEU A 1 85 ? -6.626 -1.440 2.879 1.00 49.59 85 LEU A O 1
ATOM 697 N N . PRO A 1 86 ? -8.127 -0.152 1.795 1.00 49.31 86 PRO A N 1
ATOM 698 C CA . PRO A 1 86 ? -7.432 0.021 0.541 1.00 49.31 86 PRO A CA 1
ATOM 699 C C . PRO A 1 86 ? -6.038 0.643 0.667 1.00 49.31 86 PRO A C 1
ATOM 701 O O . PRO A 1 86 ? -5.889 1.760 1.144 1.00 49.31 86 PRO A O 1
ATOM 704 N N . ILE A 1 87 ? -5.049 -0.011 0.062 1.00 49.72 87 ILE A N 1
ATOM 705 C CA . ILE A 1 87 ? -3.844 0.618 -0.512 1.00 49.72 87 ILE A CA 1
ATOM 706 C C . ILE A 1 87 ? -2.676 0.931 0.426 1.00 49.72 87 ILE A C 1
ATOM 708 O O . ILE A 1 87 ? -2.751 1.416 1.551 1.00 49.72 87 ILE A O 1
ATOM 712 N N . ARG A 1 88 ? -1.520 0.685 -0.185 1.00 47.66 88 ARG A N 1
ATOM 713 C CA . ARG A 1 88 ? -0.155 1.122 0.103 1.00 47.66 88 ARG A CA 1
ATOM 714 C C . ARG A 1 88 ? -0.036 2.583 0.588 1.00 47.66 88 ARG A C 1
ATOM 716 O O . ARG A 1 88 ? -0.621 3.489 0.019 1.00 47.66 88 ARG A O 1
ATOM 723 N N . LYS A 1 89 ? 0.873 2.830 1.545 1.00 44.59 89 LYS A N 1
ATOM 724 C CA . LYS A 1 89 ? 1.297 4.170 2.022 1.00 44.59 89 LYS A CA 1
ATOM 725 C C . LYS A 1 89 ? 1.431 5.209 0.884 1.00 44.59 89 LYS A C 1
ATOM 727 O O . LYS A 1 89 ? 2.478 5.256 0.229 1.00 44.59 89 LYS A O 1
ATOM 732 N N . LEU A 1 90 ? 0.435 6.076 0.697 1.00 45.75 90 LEU A N 1
ATOM 733 C CA . LEU A 1 90 ? 0.567 7.299 -0.097 1.00 45.75 90 LEU A CA 1
ATOM 734 C C . LEU A 1 90 ? 1.182 8.398 0.786 1.00 45.75 90 LEU A C 1
ATOM 736 O O . LEU A 1 90 ? 0.927 8.483 1.983 1.00 45.75 90 LEU A O 1
ATOM 740 N N . ARG A 1 91 ? 2.087 9.204 0.218 1.00 47.31 91 ARG A N 1
ATOM 741 C CA . ARG A 1 91 ? 2.913 10.181 0.962 1.00 47.31 91 ARG A CA 1
ATOM 742 C C . ARG A 1 91 ? 2.138 11.408 1.480 1.00 47.31 91 ARG A C 1
ATOM 744 O O . ARG A 1 91 ? 2.725 12.179 2.232 1.00 47.31 91 ARG A O 1
ATOM 751 N N . LYS A 1 92 ? 0.878 11.607 1.079 1.00 53.00 92 LYS A N 1
ATOM 752 C CA . LYS A 1 92 ? -0.018 12.677 1.546 1.00 53.00 92 LYS A CA 1
ATOM 753 C C . LYS A 1 92 ? -1.418 12.076 1.721 1.00 53.00 92 LYS A C 1
ATOM 755 O O . LYS A 1 92 ? -1.880 11.380 0.827 1.00 53.00 92 LYS A O 1
ATOM 760 N N . TRP A 1 93 ? -2.011 12.290 2.890 1.00 55.88 93 TRP A N 1
ATOM 761 C CA . TRP A 1 93 ? -3.158 11.556 3.447 1.00 55.88 93 TRP A CA 1
ATOM 762 C C . TRP A 1 93 ? -4.531 12.162 3.132 1.00 55.88 93 TRP A C 1
ATOM 764 O O . TRP A 1 93 ? -5.508 11.828 3.792 1.00 55.88 93 TRP A O 1
ATOM 774 N N . GLU A 1 94 ? -4.629 13.085 2.181 1.00 71.38 94 GLU A N 1
ATOM 775 C CA . GLU A 1 94 ? -5.891 13.791 1.970 1.00 71.38 94 GLU A CA 1
ATOM 776 C C . GLU A 1 94 ? -6.868 12.919 1.168 1.00 71.38 94 GLU A C 1
ATOM 778 O O . GLU A 1 94 ? -6.676 12.695 -0.028 1.00 71.38 94 GLU A O 1
ATOM 783 N N . VAL A 1 95 ? -7.893 12.394 1.844 1.00 80.38 95 VAL A N 1
ATOM 784 C CA . VAL A 1 95 ? -9.065 11.788 1.198 1.00 80.38 95 VAL A CA 1
ATOM 785 C C . VAL A 1 95 ? -9.845 12.910 0.526 1.00 80.38 95 VAL A C 1
ATOM 787 O O . VAL A 1 95 ? -10.067 13.952 1.134 1.00 80.38 95 VAL A O 1
ATOM 790 N N . LYS A 1 96 ? -10.217 12.716 -0.740 1.00 84.44 96 LYS A N 1
ATOM 791 C CA . LYS A 1 96 ? -10.968 13.714 -1.509 1.00 84.44 96 LYS A CA 1
ATOM 792 C C . LYS A 1 96 ? -12.411 13.295 -1.761 1.00 84.44 96 LYS A C 1
ATOM 794 O O . LYS A 1 96 ? -13.283 14.154 -1.753 1.00 84.44 96 LYS A O 1
ATOM 799 N N . ASN A 1 97 ? -12.654 11.999 -1.954 1.00 87.25 97 ASN A N 1
ATOM 800 C CA . ASN A 1 97 ? -13.997 11.430 -1.966 1.00 87.25 97 ASN A CA 1
ATOM 801 C C . ASN A 1 97 ? -14.235 10.711 -0.631 1.00 87.25 97 ASN A C 1
ATOM 803 O O . ASN A 1 97 ? -13.801 9.572 -0.442 1.00 87.25 97 ASN A O 1
ATOM 807 N N . HIS A 1 98 ? -14.870 11.420 0.302 1.00 82.88 98 HIS A N 1
ATOM 808 C CA . HIS A 1 98 ? -15.154 10.909 1.639 1.00 82.88 98 HIS A CA 1
ATOM 809 C C . HIS A 1 98 ? -16.225 9.817 1.626 1.00 82.88 98 HIS A C 1
ATOM 811 O O . HIS A 1 98 ? -16.055 8.833 2.336 1.00 82.88 98 HIS A O 1
ATOM 817 N N . GLU A 1 99 ? -17.247 9.926 0.778 1.00 88.00 99 GLU A N 1
ATOM 818 C CA . GLU A 1 99 ? -18.350 8.956 0.719 1.00 88.00 99 GLU A CA 1
ATOM 819 C C . GLU A 1 99 ? -17.862 7.572 0.292 1.00 88.00 99 GLU A C 1
ATOM 821 O O . GLU A 1 99 ? -18.038 6.589 1.012 1.00 88.00 99 GLU A O 1
ATOM 826 N N . LEU A 1 100 ? -17.117 7.498 -0.819 1.00 90.38 100 LEU A N 1
ATOM 827 C CA . LEU A 1 100 ? -16.492 6.247 -1.248 1.00 90.38 100 LEU A CA 1
ATOM 828 C C . LEU A 1 100 ? -15.549 5.698 -0.175 1.00 90.38 100 LEU A C 1
ATOM 830 O O . LEU A 1 100 ? -15.523 4.497 0.077 1.00 90.38 100 LEU A O 1
ATOM 834 N N . TYR A 1 101 ? -14.765 6.562 0.467 1.00 85.25 101 TYR A N 1
ATOM 835 C CA . TYR A 1 101 ? -13.851 6.133 1.518 1.00 85.25 101 TYR A CA 1
ATOM 836 C C . TYR A 1 101 ? -14.593 5.549 2.733 1.00 85.25 101 TYR A C 1
ATOM 838 O O . TYR A 1 101 ? -14.180 4.507 3.243 1.00 85.25 101 TYR A O 1
ATOM 846 N N . HIS A 1 102 ? -15.688 6.172 3.173 1.00 80.38 102 HIS A N 1
ATOM 847 C CA . HIS A 1 102 ? -16.521 5.687 4.273 1.00 80.38 102 HIS A CA 1
ATOM 848 C C . HIS A 1 102 ? -17.191 4.355 3.926 1.00 80.38 102 HIS A C 1
ATOM 850 O O . HIS A 1 102 ? -17.004 3.388 4.666 1.00 80.38 102 HIS A O 1
ATOM 856 N N . ALA A 1 103 ? -17.824 4.251 2.755 1.00 86.81 103 ALA A N 1
ATOM 857 C CA . ALA A 1 103 ? -18.426 3.007 2.275 1.00 86.81 103 ALA A CA 1
ATOM 858 C C . ALA A 1 103 ? -17.403 1.857 2.221 1.00 86.81 103 ALA A C 1
ATOM 860 O O . ALA A 1 103 ? -17.677 0.733 2.652 1.00 86.81 103 ALA A O 1
ATOM 861 N N . MET A 1 104 ? -16.179 2.138 1.756 1.00 86.44 104 MET A N 1
ATOM 862 C CA . MET A 1 104 ? -15.085 1.165 1.749 1.00 86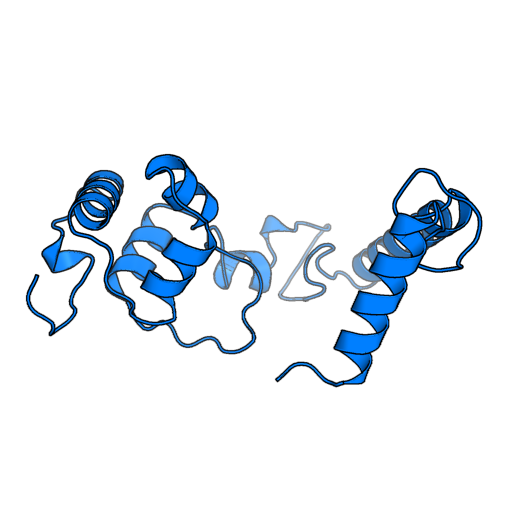.44 104 MET A CA 1
ATOM 863 C C . MET A 1 104 ? -14.681 0.721 3.158 1.00 86.44 104 MET A C 1
ATOM 865 O O . MET A 1 104 ? -14.389 -0.458 3.361 1.00 86.44 104 MET A O 1
ATOM 869 N N . MET A 1 105 ? -14.659 1.638 4.124 1.00 75.56 105 MET A N 1
ATOM 870 C CA . MET A 1 105 ? -14.279 1.342 5.504 1.00 75.56 105 MET A CA 1
ATOM 871 C C . MET A 1 105 ? -15.325 0.496 6.229 1.00 75.56 105 MET A C 1
ATOM 873 O O . MET A 1 105 ? -14.962 -0.516 6.829 1.00 75.56 105 MET A O 1
ATOM 877 N N . GLU A 1 106 ? -16.600 0.869 6.134 1.00 78.94 106 GLU A N 1
ATOM 878 C CA . GLU A 1 106 ? -17.716 0.146 6.758 1.00 78.94 106 GLU A CA 1
ATOM 879 C C . GLU A 1 106 ? -17.829 -1.287 6.231 1.00 78.94 106 GLU A C 1
ATOM 881 O O . GLU A 1 106 ? -18.051 -2.225 6.994 1.00 78.94 106 GLU A O 1
ATOM 886 N N . ASN A 1 107 ? -17.560 -1.481 4.938 1.00 78.19 107 ASN A N 1
ATOM 887 C CA . ASN A 1 107 ? -17.631 -2.787 4.283 1.00 78.19 107 ASN A CA 1
ATOM 888 C C . ASN A 1 107 ? -16.311 -3.578 4.320 1.00 78.19 107 ASN A C 1
ATOM 890 O O . ASN A 1 107 ? -16.168 -4.605 3.645 1.00 78.19 107 ASN A O 1
ATOM 894 N N . GLY A 1 108 ? -15.305 -3.093 5.056 1.00 74.62 108 GLY A N 1
ATOM 895 C CA . GLY A 1 108 ? -13.993 -3.730 5.140 1.00 74.62 108 GLY A CA 1
ATOM 896 C C . GLY A 1 108 ? -13.349 -3.992 3.768 1.00 74.62 108 GLY A C 1
ATOM 897 O O . GLY A 1 108 ? -12.740 -5.040 3.531 1.00 74.62 108 GLY A O 1
ATOM 898 N N . CYS A 1 109 ? -13.540 -3.076 2.821 1.00 81.75 109 CYS A N 1
ATOM 899 C CA . CYS A 1 109 ? -13.174 -3.249 1.427 1.00 81.75 109 CYS A CA 1
ATOM 900 C C . CYS A 1 109 ? -11.855 -2.551 1.098 1.00 81.75 109 CYS A C 1
ATOM 902 O O . CYS A 1 109 ? -11.748 -1.337 1.214 1.00 81.75 109 CYS A O 1
ATOM 904 N N . SER A 1 110 ? -10.879 -3.295 0.562 1.00 83.38 110 SER A N 1
ATOM 905 C CA . SER A 1 110 ? -9.675 -2.706 -0.041 1.00 83.38 110 SER A CA 1
ATOM 906 C C . SER A 1 110 ? -9.916 -2.239 -1.488 1.00 83.38 110 SER A C 1
ATOM 908 O O . SER A 1 110 ? -10.830 -2.715 -2.154 1.00 83.38 110 SER A O 1
ATOM 910 N N . THR A 1 111 ? -9.089 -1.350 -2.046 1.00 85.62 111 THR A N 1
ATOM 911 C CA . THR A 1 111 ? -9.211 -0.951 -3.464 1.00 85.62 111 THR A CA 1
ATOM 912 C C . THR A 1 111 ? -8.821 -2.096 -4.358 1.00 85.62 111 THR A C 1
ATOM 914 O O . THR A 1 111 ? -9.364 -2.188 -5.441 1.00 85.62 111 THR A O 1
ATOM 917 N N . ASN A 1 112 ? -7.902 -2.969 -3.938 1.00 86.44 112 ASN A N 1
ATOM 918 C CA . ASN A 1 112 ? -7.593 -4.166 -4.701 1.00 86.44 112 ASN A CA 1
ATOM 919 C C . ASN A 1 112 ? -8.842 -5.050 -4.821 1.00 86.44 112 ASN A C 1
ATOM 921 O O . ASN A 1 112 ? -9.123 -5.557 -5.902 1.00 86.44 112 ASN A O 1
ATOM 925 N N . LYS A 1 113 ? -9.613 -5.183 -3.731 1.00 87.81 113 LYS A N 1
ATOM 926 C CA . LYS A 1 113 ? -10.887 -5.913 -3.713 1.00 87.81 113 LYS A CA 1
ATOM 927 C C . LYS A 1 113 ? -11.913 -5.254 -4.638 1.00 87.81 113 LYS A C 1
ATOM 929 O O . LYS A 1 113 ? -12.424 -5.932 -5.523 1.00 87.81 113 LYS A O 1
ATOM 934 N N . LEU A 1 114 ? -12.140 -3.946 -4.500 1.00 94.00 114 LEU A N 1
ATOM 935 C CA . LEU A 1 114 ? -13.078 -3.212 -5.357 1.00 94.00 114 LEU A CA 1
ATOM 936 C C . LEU A 1 114 ? -12.649 -3.231 -6.835 1.00 94.00 114 LEU A C 1
ATOM 938 O O . LEU A 1 114 ? -13.454 -3.476 -7.722 1.00 94.00 114 LEU A O 1
ATOM 942 N N . ALA A 1 115 ? -11.359 -3.048 -7.111 1.00 94.75 115 ALA A N 1
ATOM 943 C CA . ALA A 1 115 ? -10.805 -3.063 -8.459 1.00 94.75 115 ALA A CA 1
ATOM 944 C C . ALA A 1 115 ? -10.964 -4.431 -9.133 1.00 94.75 115 ALA A C 1
ATOM 946 O O . ALA A 1 115 ? -11.321 -4.485 -10.305 1.00 94.75 115 ALA A O 1
ATOM 947 N N . LYS A 1 116 ? -10.745 -5.529 -8.396 1.00 93.62 116 LYS A N 1
ATOM 948 C CA . LYS A 1 116 ? -10.994 -6.892 -8.891 1.00 93.62 116 LYS A CA 1
ATOM 949 C C . LYS A 1 116 ? -12.468 -7.143 -9.178 1.00 93.62 116 LYS A C 1
ATOM 951 O O . LYS A 1 116 ? -12.761 -7.771 -10.184 1.00 93.62 116 LYS A O 1
ATOM 956 N N . TYR A 1 117 ? -13.357 -6.656 -8.314 1.00 95.56 117 TYR A N 1
ATOM 957 C CA . TYR A 1 117 ? -14.799 -6.780 -8.515 1.00 95.56 117 TYR A CA 1
ATOM 958 C C . TYR A 1 117 ? -15.255 -6.061 -9.794 1.00 95.56 117 TYR A C 1
ATOM 960 O O . TYR A 1 117 ? -15.967 -6.645 -10.598 1.00 95.56 117 TYR A O 1
ATOM 968 N N . ILE A 1 118 ? -14.780 -4.832 -10.019 1.00 96.62 118 ILE A N 1
ATOM 969 C CA . ILE A 1 118 ? -15.155 -4.019 -11.190 1.00 96.62 118 ILE A CA 1
ATOM 970 C C . ILE A 1 118 ? -14.385 -4.438 -12.464 1.00 96.62 118 ILE A C 1
ATOM 972 O O . ILE A 1 118 ? -14.825 -4.168 -13.575 1.00 96.62 118 ILE A O 1
ATOM 976 N N . GLY A 1 119 ? -13.219 -5.080 -12.336 1.00 96.00 119 GLY A N 1
ATOM 977 C CA . GLY A 1 119 ? -12.360 -5.440 -13.474 1.00 96.00 119 GLY A CA 1
ATOM 978 C C . GLY A 1 119 ? -11.422 -4.316 -13.942 1.00 96.00 119 GLY A C 1
ATOM 979 O O . GLY A 1 119 ? -11.097 -4.218 -15.123 1.00 96.00 119 GLY A O 1
ATOM 980 N N . ILE A 1 120 ? -10.965 -3.455 -13.027 1.00 96.25 120 ILE A N 1
ATOM 981 C CA . ILE A 1 120 ? -10.083 -2.305 -13.311 1.00 96.25 120 ILE A CA 1
ATOM 982 C C . ILE A 1 120 ? -8.780 -2.361 -12.502 1.00 96.25 120 ILE A C 1
ATOM 984 O O . ILE A 1 120 ? -8.562 -3.242 -11.675 1.00 96.25 120 ILE A O 1
ATOM 988 N N . SER A 1 121 ? -7.870 -1.407 -12.734 1.00 94.12 121 SER A N 1
ATOM 989 C CA . SER A 1 121 ? -6.631 -1.316 -11.954 1.00 94.12 121 SER A CA 1
ATOM 990 C C . SER A 1 121 ? -6.876 -0.760 -10.545 1.00 94.12 121 SER A C 1
ATOM 992 O O . SER A 1 121 ? -7.661 0.171 -10.367 1.00 94.12 121 SER A O 1
ATOM 994 N N . GLU A 1 122 ? -6.130 -1.252 -9.551 1.00 90.00 122 GLU A N 1
ATOM 995 C CA . GLU A 1 122 ? -6.143 -0.719 -8.175 1.00 90.00 122 GLU A CA 1
ATOM 996 C C . GLU A 1 122 ? -5.858 0.792 -8.142 1.00 90.00 122 GLU A C 1
ATOM 998 O O . GLU A 1 122 ? -6.508 1.547 -7.420 1.00 90.00 122 GLU A O 1
ATOM 1003 N N . ARG A 1 123 ? -4.953 1.249 -9.018 1.00 89.06 123 ARG A N 1
ATOM 1004 C CA . ARG A 1 123 ? -4.617 2.661 -9.210 1.00 89.06 123 ARG A CA 1
ATOM 1005 C C . ARG A 1 123 ? -5.807 3.490 -9.691 1.00 89.06 123 ARG A C 1
ATOM 1007 O O . ARG A 1 123 ? -5.867 4.674 -9.392 1.00 89.06 123 ARG A O 1
ATOM 1014 N N . THR A 1 124 ? -6.744 2.919 -10.441 1.00 93.50 124 THR A N 1
ATOM 1015 C CA . THR A 1 124 ? -7.948 3.645 -10.866 1.00 93.50 124 THR A CA 1
ATOM 1016 C C . THR A 1 124 ? -8.808 3.981 -9.651 1.00 93.50 124 THR A C 1
ATOM 1018 O O . THR A 1 124 ? -9.181 5.136 -9.474 1.00 93.50 124 THR A O 1
ATOM 1021 N N . VAL A 1 125 ? -9.028 3.007 -8.769 1.00 93.12 125 VAL A N 1
ATOM 1022 C CA . VAL A 1 125 ? -9.820 3.196 -7.547 1.00 93.12 125 VAL A CA 1
ATOM 1023 C C . VAL A 1 125 ? -9.106 4.128 -6.557 1.00 93.12 125 VAL A C 1
ATOM 1025 O O . VAL A 1 125 ? -9.739 4.986 -5.952 1.00 93.12 125 VAL A O 1
ATOM 1028 N N . GLU A 1 126 ? -7.771 4.052 -6.457 1.00 88.12 126 GLU A N 1
ATOM 1029 C CA . GLU A 1 126 ? -6.953 5.032 -5.717 1.00 88.12 126 GLU A CA 1
ATOM 1030 C C . GLU A 1 126 ? -7.268 6.480 -6.116 1.00 88.12 126 GLU A C 1
ATOM 1032 O O . GLU A 1 126 ? -7.361 7.360 -5.261 1.00 88.12 126 GLU A O 1
ATOM 1037 N N . ARG A 1 127 ? -7.423 6.746 -7.419 1.00 89.75 127 ARG A N 1
ATOM 1038 C CA . ARG A 1 127 ? -7.708 8.096 -7.929 1.00 89.75 127 ARG A CA 1
ATOM 1039 C C . ARG A 1 127 ? -9.100 8.577 -7.555 1.00 89.75 127 ARG A C 1
ATOM 1041 O O . ARG A 1 127 ? -9.270 9.770 -7.315 1.00 89.75 127 ARG A O 1
ATOM 1048 N N . TRP A 1 128 ? -10.072 7.675 -7.490 1.00 92.50 128 TRP A N 1
ATOM 1049 C CA . TRP A 1 128 ? -11.421 8.025 -7.053 1.00 92.50 128 TRP A CA 1
ATOM 1050 C C . TRP A 1 128 ? -11.413 8.502 -5.601 1.00 92.50 128 TRP A C 1
ATOM 1052 O O . TRP A 1 128 ? -12.003 9.529 -5.292 1.00 92.50 128 TRP A O 1
ATOM 1062 N N . VAL A 1 129 ? -10.661 7.816 -4.737 1.00 88.06 129 VAL A N 1
ATOM 1063 C CA . VAL A 1 129 ? -10.583 8.116 -3.299 1.00 88.06 129 VAL A CA 1
ATOM 1064 C C . VAL A 1 129 ? -9.734 9.362 -3.004 1.00 88.06 129 VAL A C 1
ATOM 1066 O O . VAL A 1 129 ? -10.160 10.247 -2.262 1.00 88.06 129 VAL A O 1
ATOM 1069 N N . PHE A 1 130 ? -8.526 9.452 -3.573 1.00 84.88 130 PHE A N 1
ATOM 1070 C CA . PHE A 1 130 ? -7.515 10.442 -3.159 1.00 84.88 130 PHE A CA 1
ATOM 1071 C C . PHE A 1 130 ? -7.313 11.607 -4.131 1.00 84.88 130 PHE A C 1
ATOM 1073 O O . PHE A 1 130 ? -6.682 12.597 -3.775 1.00 84.88 130 PHE A O 1
ATOM 1080 N N . GLU A 1 131 ? -7.802 11.505 -5.367 1.00 85.50 131 GLU A N 1
ATOM 1081 C CA . GLU A 1 131 ? -7.647 12.556 -6.389 1.00 85.50 131 GLU A CA 1
ATOM 1082 C C . GLU A 1 131 ? -8.988 13.155 -6.834 1.00 85.50 131 GLU A C 1
ATOM 1084 O O . GLU A 1 131 ? -8.994 14.051 -7.673 1.00 85.50 131 GLU A O 1
ATOM 1089 N N . ASN A 1 132 ? -10.110 12.680 -6.277 1.00 84.44 132 ASN A N 1
ATOM 1090 C CA . ASN A 1 132 ? -11.478 13.034 -6.676 1.00 84.44 132 ASN A CA 1
ATOM 1091 C C . ASN A 1 132 ? -11.770 12.842 -8.173 1.00 84.44 132 ASN A C 1
ATOM 1093 O O . ASN A 1 132 ? -12.548 13.580 -8.775 1.00 84.44 132 ASN A O 1
ATOM 1097 N N . VAL A 1 133 ? -11.098 11.882 -8.809 1.00 90.62 133 VAL A N 1
ATOM 1098 C CA . VAL A 1 133 ? -11.336 11.585 -10.224 1.00 90.62 133 VAL A CA 1
ATOM 1099 C C . VAL A 1 133 ? -12.671 10.868 -10.341 1.00 90.62 133 VAL A C 1
ATOM 1101 O O . VAL A 1 133 ? -12.855 9.830 -9.708 1.00 90.62 133 VAL A O 1
ATOM 1104 N N . MET A 1 134 ? -13.577 11.382 -11.171 1.00 90.69 134 MET A N 1
ATOM 1105 C CA . MET A 1 134 ? -14.859 10.721 -11.390 1.00 90.69 134 MET A CA 1
ATOM 1106 C C . MET A 1 134 ? -14.698 9.434 -12.211 1.00 90.69 134 MET A C 1
ATOM 1108 O O . MET A 1 134 ? -13.962 9.421 -13.208 1.00 90.69 134 MET A O 1
ATOM 1112 N N . PRO A 1 135 ? -15.327 8.325 -11.784 1.00 93.62 135 PRO A N 1
ATOM 1113 C CA . PRO A 1 135 ? -15.411 7.112 -12.587 1.0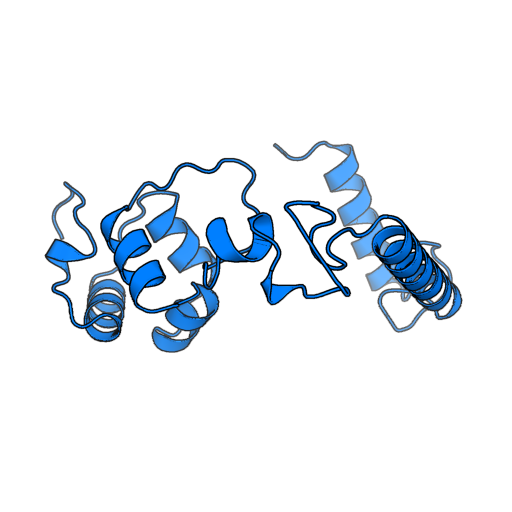0 93.62 135 PRO A CA 1
ATOM 1114 C C . PRO A 1 135 ? -16.206 7.356 -13.876 1.00 93.62 135 PRO A C 1
ATOM 1116 O O . PRO A 1 135 ? -17.024 8.265 -13.964 1.00 93.62 135 PRO A O 1
ATOM 1119 N N . LYS A 1 136 ? -15.994 6.492 -14.874 1.00 94.00 136 LYS A N 1
ATOM 1120 C CA . LYS A 1 136 ? -16.941 6.358 -15.991 1.00 94.00 136 LYS A CA 1
ATOM 1121 C C . LYS A 1 136 ? -18.256 5.779 -15.473 1.00 94.00 136 LYS A C 1
ATOM 1123 O O . LYS A 1 136 ? -18.223 4.999 -14.526 1.00 94.00 136 LYS A O 1
ATOM 1128 N N . GLU A 1 137 ? -19.359 6.090 -16.142 1.00 93.06 137 GLU A N 1
ATOM 1129 C CA . GLU A 1 137 ? -20.715 5.716 -15.726 1.00 93.06 137 GLU A CA 1
ATOM 1130 C C . GLU A 1 137 ? -20.863 4.222 -15.378 1.00 93.06 137 GLU A C 1
ATOM 1132 O O . GLU A 1 137 ? -21.315 3.890 -14.284 1.00 93.06 137 GLU A O 1
ATOM 1137 N N . ASP A 1 138 ? -20.378 3.318 -16.236 1.00 95.94 138 ASP A N 1
ATOM 1138 C CA . ASP A 1 138 ? -20.414 1.869 -15.977 1.00 95.94 138 ASP A CA 1
ATOM 1139 C C . ASP A 1 138 ? -19.658 1.481 -14.702 1.00 95.94 138 ASP A C 1
ATOM 1141 O O . ASP A 1 138 ? -20.172 0.764 -13.848 1.00 95.94 138 ASP A O 1
ATOM 1145 N N . ASN A 1 139 ? -18.453 2.021 -14.522 1.00 96.81 139 ASN A N 1
ATOM 1146 C CA . ASN A 1 139 ? -17.630 1.750 -13.345 1.00 96.81 139 ASN A CA 1
ATOM 1147 C C . ASN A 1 139 ? -18.244 2.338 -12.067 1.00 96.81 139 ASN A C 1
ATOM 1149 O O . ASN A 1 139 ? -18.083 1.765 -10.991 1.00 96.81 139 ASN A O 1
ATOM 1153 N N . ALA A 1 140 ? -18.921 3.484 -12.182 1.00 96.06 140 ALA A N 1
ATOM 1154 C CA . ALA A 1 140 ? -19.627 4.124 -11.081 1.00 96.06 140 ALA A CA 1
ATOM 1155 C C . ALA A 1 140 ? -20.797 3.250 -10.617 1.00 96.06 140 ALA A C 1
ATOM 1157 O O . ALA A 1 140 ? -20.930 2.998 -9.422 1.00 96.06 140 ALA A O 1
ATOM 1158 N N . ARG A 1 141 ? -21.584 2.723 -11.568 1.00 96.50 141 ARG A N 1
ATOM 1159 C CA . ARG A 1 141 ? -22.679 1.778 -11.304 1.00 96.50 141 ARG A CA 1
ATOM 1160 C C . ARG A 1 141 ? -22.191 0.493 -10.646 1.00 96.50 141 ARG A C 1
ATOM 1162 O O . ARG A 1 141 ? -22.798 0.050 -9.677 1.00 96.50 141 ARG A O 1
ATOM 1169 N N . GLU A 1 142 ? -21.099 -0.094 -11.132 1.00 97.88 142 GLU A N 1
ATOM 1170 C CA . GLU A 1 142 ? -20.541 -1.308 -10.523 1.00 97.88 142 GLU A CA 1
ATOM 1171 C C . GLU A 1 142 ? -20.027 -1.058 -9.099 1.00 97.88 142 GLU A C 1
ATOM 1173 O O . GLU A 1 142 ? -20.263 -1.870 -8.205 1.00 97.88 142 GLU A O 1
ATOM 1178 N N . ALA A 1 143 ? -19.372 0.082 -8.858 1.00 96.56 143 ALA A N 1
ATOM 1179 C CA . ALA A 1 143 ? -18.943 0.471 -7.517 1.00 96.56 143 ALA A CA 1
ATOM 1180 C C . ALA A 1 143 ? -20.137 0.694 -6.573 1.00 96.56 143 ALA A C 1
ATOM 1182 O O . ALA A 1 143 ? -20.127 0.196 -5.452 1.00 96.56 143 ALA A O 1
ATOM 1183 N N . ALA A 1 144 ? -21.174 1.392 -7.035 1.00 96.50 144 ALA A N 1
ATOM 1184 C CA . ALA A 1 144 ? -22.405 1.635 -6.286 1.00 96.50 144 ALA A CA 1
ATOM 1185 C C . ALA A 1 144 ? -23.124 0.322 -5.933 1.00 96.50 144 ALA A C 1
ATOM 1187 O O . ALA A 1 144 ? -23.458 0.085 -4.772 1.00 96.50 144 ALA A O 1
ATOM 1188 N N . ARG A 1 145 ? -23.228 -0.603 -6.899 1.00 96.88 145 ARG A N 1
ATOM 1189 C CA . ARG A 1 145 ? -23.769 -1.953 -6.683 1.00 96.88 145 ARG A CA 1
ATOM 1190 C C . ARG A 1 145 ? -22.977 -2.733 -5.636 1.00 96.88 145 ARG A C 1
ATOM 1192 O O . ARG A 1 145 ? -23.579 -3.421 -4.821 1.00 96.88 145 ARG A O 1
ATOM 1199 N N . PHE A 1 146 ? -21.647 -2.624 -5.639 1.00 96.44 146 PHE A N 1
ATOM 1200 C CA . PHE A 1 146 ? -20.800 -3.309 -4.660 1.00 96.44 146 PHE A CA 1
ATOM 1201 C C . PHE A 1 146 ? -21.103 -2.883 -3.215 1.00 96.44 146 PHE A C 1
ATOM 1203 O O . PHE A 1 146 ? -21.045 -3.718 -2.316 1.00 96.44 146 PHE A O 1
ATOM 1210 N N . PHE A 1 147 ? -21.424 -1.604 -2.994 1.00 95.00 147 PHE A N 1
ATOM 1211 C CA . PHE A 1 147 ? -21.739 -1.062 -1.666 1.00 95.00 147 PHE A CA 1
ATOM 1212 C C . PHE A 1 147 ? -23.239 -0.994 -1.361 1.00 95.00 147 PHE A C 1
ATOM 1214 O O . PHE A 1 147 ? -23.598 -0.607 -0.255 1.00 95.00 147 PHE A O 1
ATOM 1221 N N . ASN A 1 148 ? -24.103 -1.387 -2.304 1.00 95.88 148 ASN A N 1
ATOM 1222 C CA . ASN A 1 148 ? -25.556 -1.244 -2.204 1.00 95.88 148 ASN A CA 1
ATOM 1223 C C . ASN A 1 148 ? -25.990 0.205 -1.893 1.00 95.88 148 ASN A C 1
ATOM 1225 O O . ASN A 1 148 ? -26.794 0.446 -0.996 1.00 95.88 148 ASN A O 1
ATOM 1229 N N . MET A 1 149 ? -25.412 1.156 -2.628 1.00 94.06 149 MET A N 1
ATOM 1230 C CA . MET A 1 149 ? -25.680 2.596 -2.524 1.00 94.06 149 MET A CA 1
ATOM 1231 C C . MET A 1 149 ? -26.049 3.161 -3.893 1.00 94.06 149 MET A C 1
ATOM 1233 O O . MET A 1 149 ? -25.767 2.531 -4.917 1.00 94.06 149 MET A O 1
ATOM 1237 N N . ASP A 1 150 ? -26.601 4.371 -3.931 1.00 94.69 150 ASP A N 1
ATOM 1238 C CA . ASP A 1 150 ? -26.785 5.087 -5.189 1.00 94.69 150 ASP A CA 1
ATOM 1239 C C . ASP A 1 150 ? -25.476 5.715 -5.690 1.00 94.69 150 ASP A C 1
ATOM 1241 O O . ASP A 1 150 ? -24.612 6.154 -4.925 1.00 94.69 150 ASP A O 1
ATOM 1245 N N . VAL A 1 151 ? -25.324 5.815 -7.017 1.00 94.19 151 VAL A N 1
ATOM 1246 C CA . VAL A 1 151 ? -24.134 6.434 -7.639 1.00 94.19 151 VAL A CA 1
ATOM 1247 C C . VAL A 1 151 ? -23.950 7.876 -7.158 1.00 94.19 151 VAL A C 1
ATOM 1249 O O . VAL A 1 151 ? -22.822 8.302 -6.910 1.00 94.19 151 VAL A O 1
ATOM 1252 N N . SER A 1 152 ? -25.052 8.614 -7.000 1.00 91.19 152 SER A N 1
ATOM 1253 C CA . SER A 1 152 ? -25.057 9.998 -6.519 1.00 91.19 152 SER A CA 1
ATOM 1254 C C . SER A 1 152 ? -24.638 10.137 -5.059 1.00 91.19 152 SER A C 1
ATOM 1256 O O . SER A 1 152 ? -24.117 11.185 -4.693 1.00 91.19 152 SER A O 1
ATOM 1258 N N . GLU A 1 153 ? -24.850 9.107 -4.241 1.00 90.50 153 GLU A N 1
ATOM 1259 C CA . GLU A 1 153 ? -24.407 9.075 -2.845 1.00 90.50 153 GLU A CA 1
ATOM 1260 C C . GLU A 1 153 ? -22.917 8.734 -2.769 1.00 90.50 153 GLU A C 1
ATOM 1262 O O . GLU A 1 153 ? -22.160 9.376 -2.051 1.00 90.50 153 GLU A O 1
ATOM 1267 N N . LEU A 1 154 ? -22.470 7.763 -3.572 1.00 92.00 154 LEU A N 1
ATOM 1268 C CA . LEU A 1 154 ? -21.092 7.273 -3.544 1.00 92.00 154 LEU A CA 1
ATOM 1269 C C . LEU A 1 154 ? -20.085 8.229 -4.218 1.00 92.00 154 LEU A C 1
ATOM 1271 O O . LEU A 1 154 ? -18.894 8.247 -3.886 1.00 92.00 154 LEU A O 1
ATOM 1275 N N . PHE A 1 155 ? -20.544 9.019 -5.190 1.00 91.31 155 PHE A N 1
ATOM 1276 C CA . PHE A 1 155 ? -19.729 9.957 -5.962 1.00 91.31 155 PHE A CA 1
ATOM 1277 C C . PHE A 1 155 ? -20.366 11.352 -5.981 1.00 91.31 155 PHE A C 1
ATOM 1279 O O . PHE A 1 155 ? -20.838 11.837 -7.008 1.00 91.31 155 PHE A O 1
ATOM 1286 N N . THR A 1 156 ? -20.325 12.034 -4.836 1.00 72.75 156 THR A N 1
ATOM 1287 C CA . THR A 1 156 ? -20.819 13.408 -4.637 1.00 72.75 156 THR A CA 1
ATOM 1288 C C . THR A 1 156 ? -19.866 14.469 -5.221 1.00 72.75 156 THR A C 1
ATOM 1290 O O . THR A 1 156 ? -19.354 15.355 -4.539 1.00 72.75 156 THR A O 1
ATOM 1293 N N . GLY A 1 157 ? -19.586 14.399 -6.524 1.00 58.69 157 GLY A N 1
ATOM 1294 C CA . GLY A 1 157 ? -18.800 15.403 -7.246 1.00 58.69 157 GLY A CA 1
ATOM 1295 C C . GLY A 1 157 ? -19.689 16.365 -8.037 1.00 58.69 157 GLY A C 1
ATOM 1296 O O . GLY A 1 157 ? -20.476 15.929 -8.867 1.00 58.69 157 GLY A O 1
ATOM 1297 N N . ARG A 1 158 ? -19.537 17.687 -7.847 1.00 45.97 158 ARG A N 1
ATOM 1298 C CA . ARG A 1 158 ? -20.173 18.745 -8.670 1.00 45.97 158 ARG A CA 1
ATOM 1299 C C . ARG A 1 158 ? -19.596 18.807 -10.096 1.00 45.97 158 ARG A C 1
ATOM 1301 O O . ARG A 1 158 ? -19.038 19.820 -10.510 1.00 45.97 158 ARG A O 1
ATOM 1308 N N . GLY A 1 159 ? -19.720 17.730 -10.851 1.00 45.41 159 GLY A N 1
ATOM 1309 C CA . GLY A 1 159 ? -19.482 17.684 -12.285 1.00 45.41 159 GLY A CA 1
ATOM 1310 C C . GLY A 1 159 ? -20.536 16.761 -12.861 1.00 45.41 159 GLY A C 1
ATOM 1311 O O . GLY A 1 159 ? -20.587 15.604 -12.464 1.00 45.41 159 GLY A O 1
ATOM 1312 N N . LYS A 1 160 ? -21.417 17.305 -13.707 1.00 35.72 160 LYS A N 1
ATOM 1313 C CA . LYS A 1 160 ? -22.492 16.555 -14.366 1.00 35.72 160 LYS A CA 1
ATOM 1314 C C . LYS A 1 160 ? -21.950 15.224 -14.911 1.00 35.72 160 LYS A C 1
ATOM 1316 O O . LYS A 1 160 ? -20.899 15.236 -15.555 1.00 35.72 160 LYS A O 1
ATOM 1321 N N . LEU A 1 161 ? -22.666 14.137 -14.604 1.00 43.81 161 LEU A N 1
ATOM 1322 C CA . LEU A 1 161 ? -22.592 12.869 -15.334 1.00 43.81 161 LEU A CA 1
ATOM 1323 C C . LEU A 1 161 ? -22.786 13.122 -16.835 1.00 43.81 161 LEU A C 1
ATOM 1325 O O . LEU A 1 161 ? -23.610 14.010 -17.168 1.00 43.81 161 LEU A O 1
#

Sequence (161 aa):
MKSNEAIAMKKLRQYRRKNSECAQCAKPSDTYLCKECNERRGELELKRESTRLNKRLCIRCGKHPSMQDNERHLCYACNNIYPNLPIRKLRKWEVKNHELYHAMMENGCSTNKLAKYIGISERTVERWVFENVMPKEDNAREAARFFNMDVSELFTGRGKL

Secondary structure (DSSP, 8-state):
---HHHHHHHHHHHHHHHTTB-TTT--B-SSSS-HHHHHHHHHHHHHHHHHHHHTT--TTT---SS-STT-GGG-HHHHTS-SS--SS--SS---S-HHHHHHHHHTT--HHHHHHHHTS-HHHHHHHHHS-PPPPHHHHHHHHHHHT--HHHH---SS--